Protein AF-A0A0D7X291-F1 (afdb_monomer_lite)

Radius of gyration: 13.65 Å; chains: 1; bounding box: 26×39×31 Å

Secondary structure (DSSP, 8-state):
-------PSPSEEEETTEEEE-GGGHHHHHHHHHHHHT--SSHHHHHHHHHHHHH-PPP-

Structure (mmCIF, N/CA/C/O backbone):
data_AF-A0A0D7X291-F1
#
_entry.id   AF-A0A0D7X291-F1
#
loop_
_atom_site.group_PDB
_atom_site.id
_atom_site.type_symbol
_atom_site.label_atom_id
_atom_site.label_alt_id
_atom_site.label_comp_id
_atom_site.label_asym_id
_atom_site.label_entity_id
_atom_site.label_seq_id
_atom_site.pdbx_PDB_ins_code
_atom_site.Cartn_x
_atom_site.Cartn_y
_atom_site.Cartn_z
_atom_site.occupancy
_atom_site.B_iso_or_equiv
_atom_site.auth_seq_id
_atom_site.auth_comp_id
_atom_site.auth_asym_id
_atom_site.auth_atom_id
_atom_site.pdbx_PDB_model_num
ATOM 1 N N . MET A 1 1 ? 6.970 32.452 -11.371 1.00 40.69 1 MET A N 1
ATOM 2 C CA . MET A 1 1 ? 7.895 31.320 -11.586 1.00 40.69 1 MET A CA 1
ATOM 3 C C . MET A 1 1 ? 7.259 30.097 -10.948 1.00 40.69 1 MET A C 1
ATOM 5 O O . MET A 1 1 ? 7.361 29.939 -9.743 1.00 40.69 1 MET A O 1
ATOM 9 N N . GLY A 1 2 ? 6.490 29.320 -11.713 1.00 45.66 2 GLY A N 1
ATOM 10 C CA . GLY A 1 2 ? 5.942 28.055 -11.224 1.00 45.66 2 GLY A CA 1
ATOM 11 C C . GLY A 1 2 ? 7.012 26.988 -11.393 1.00 45.66 2 GLY A C 1
ATOM 12 O O . GLY A 1 2 ? 7.440 26.738 -12.518 1.00 45.66 2 GLY A O 1
ATOM 13 N N . SER A 1 3 ? 7.501 26.420 -10.296 1.00 50.22 3 SER A N 1
ATOM 14 C CA . SER A 1 3 ? 8.336 25.228 -10.355 1.00 50.22 3 SER A CA 1
ATOM 15 C C . SER A 1 3 ? 7.504 24.115 -10.985 1.00 50.22 3 SER A C 1
ATOM 17 O O . SER A 1 3 ? 6.563 23.610 -10.380 1.00 50.22 3 SER A O 1
ATOM 19 N N . ASN A 1 4 ? 7.844 23.738 -12.219 1.00 49.59 4 ASN A N 1
ATOM 20 C CA . ASN A 1 4 ? 7.456 22.446 -12.766 1.00 49.59 4 ASN A CA 1
ATOM 21 C C . ASN A 1 4 ? 8.096 21.401 -11.842 1.00 49.59 4 ASN A C 1
ATOM 23 O O . ASN A 1 4 ? 9.280 21.086 -11.982 1.00 49.59 4 ASN A O 1
ATOM 27 N N . MET A 1 5 ? 7.355 20.936 -10.831 1.00 48.00 5 MET A N 1
ATOM 28 C CA . MET A 1 5 ? 7.717 19.721 -10.117 1.00 48.00 5 MET A CA 1
ATOM 29 C C . MET A 1 5 ? 7.656 18.624 -11.166 1.00 48.00 5 MET A C 1
ATOM 31 O O . MET A 1 5 ? 6.576 18.194 -11.563 1.00 48.00 5 MET A 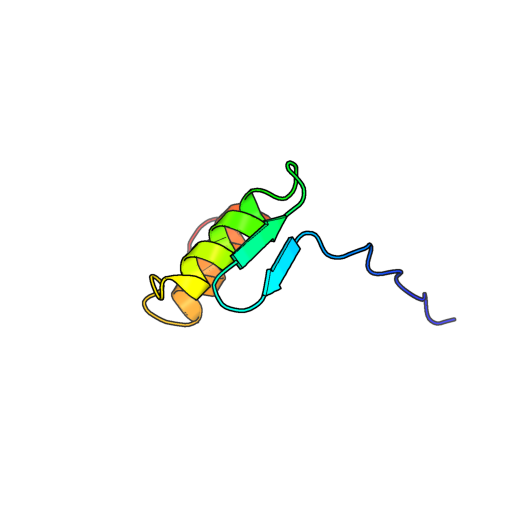O 1
ATOM 35 N N . TYR A 1 6 ? 8.818 18.215 -11.665 1.00 44.28 6 TYR A N 1
ATOM 36 C CA . TYR A 1 6 ? 8.939 16.930 -12.321 1.00 44.28 6 TYR A CA 1
ATOM 37 C C . TYR A 1 6 ? 8.499 15.896 -11.285 1.00 44.28 6 TYR A C 1
ATOM 39 O O . TYR A 1 6 ? 9.281 15.525 -10.409 1.00 44.28 6 TYR A O 1
ATOM 47 N N . SER A 1 7 ? 7.231 15.479 -11.332 1.00 61.06 7 SER A N 1
ATOM 48 C CA . SER A 1 7 ? 6.836 14.237 -10.693 1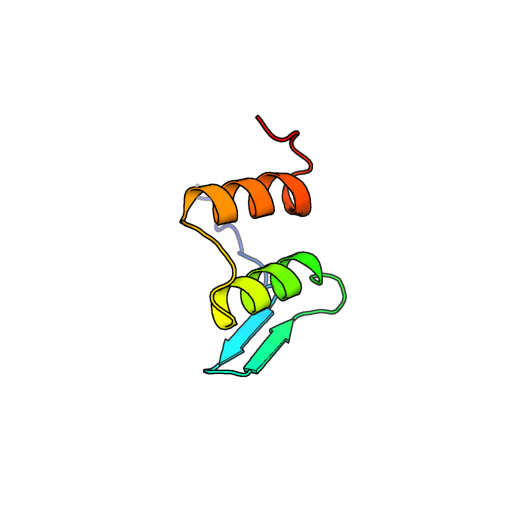.00 61.06 7 SER A CA 1
ATOM 49 C C . SER A 1 7 ? 7.695 13.182 -11.370 1.00 61.06 7 SER A C 1
ATOM 51 O O . SER A 1 7 ? 7.627 12.972 -12.583 1.00 61.06 7 SER A O 1
ATOM 53 N N . GLY A 1 8 ? 8.637 12.619 -10.613 1.00 62.97 8 GLY A N 1
ATOM 54 C CA . GLY A 1 8 ? 9.464 11.537 -11.118 1.00 62.97 8 GLY A CA 1
ATOM 55 C C . GLY A 1 8 ? 8.576 10.435 -11.708 1.00 62.97 8 GLY A C 1
ATOM 56 O O . GLY A 1 8 ? 7.388 10.353 -11.383 1.00 62.97 8 GLY A O 1
ATOM 57 N N . PRO A 1 9 ? 9.127 9.578 -12.581 1.00 69.19 9 PRO A N 1
ATOM 58 C CA . PRO A 1 9 ? 8.363 8.476 -13.143 1.00 69.19 9 PRO A CA 1
ATOM 59 C C . PRO A 1 9 ? 7.703 7.676 -12.011 1.00 69.19 9 PRO A C 1
ATOM 61 O O . PRO A 1 9 ? 8.382 7.419 -11.005 1.00 69.19 9 PRO A O 1
ATOM 64 N N . PRO A 1 10 ? 6.423 7.292 -12.169 1.00 78.62 10 PRO A N 1
ATOM 65 C CA . PRO A 1 10 ? 5.628 6.700 -11.103 1.00 78.62 10 PRO A CA 1
ATOM 66 C C . PRO A 1 10 ? 6.345 5.508 -10.464 1.00 78.62 10 PRO A C 1
ATOM 68 O O . PRO A 1 10 ? 7.073 4.755 -11.118 1.00 78.62 10 PRO A O 1
ATOM 71 N N . ASN A 1 11 ? 6.163 5.363 -9.154 1.00 85.94 11 ASN A N 1
ATOM 72 C CA . ASN A 1 11 ? 6.806 4.323 -8.352 1.00 85.94 11 ASN A CA 1
ATOM 73 C C . ASN A 1 11 ? 6.292 2.907 -8.677 1.00 85.94 11 ASN A C 1
ATOM 75 O O . ASN A 1 11 ? 7.021 1.932 -8.480 1.00 85.94 11 ASN A O 1
ATOM 79 N N . GLY A 1 12 ? 5.089 2.806 -9.245 1.00 89.31 12 GLY A N 1
ATOM 80 C CA . GLY A 1 12 ? 4.501 1.576 -9.758 1.00 89.31 12 GLY A CA 1
ATOM 81 C C . GLY A 1 12 ? 3.364 1.836 -10.744 1.00 89.31 12 GLY A C 1
ATOM 82 O O . GLY A 1 12 ? 2.938 2.974 -10.938 1.00 89.31 12 GLY A O 1
ATOM 83 N N . VAL A 1 13 ? 2.914 0.770 -11.400 1.00 93.19 13 VAL A N 1
ATOM 84 C CA . VAL A 1 13 ? 1.849 0.760 -12.406 1.00 93.19 13 VAL A CA 1
ATOM 85 C C . VAL A 1 13 ? 0.931 -0.424 -12.127 1.00 93.19 13 VAL A C 1
ATOM 87 O O . VAL A 1 13 ? 1.406 -1.544 -11.923 1.00 93.19 13 VAL A O 1
ATOM 90 N N . ARG A 1 14 ? -0.380 -0.180 -12.178 1.00 93.31 14 ARG A N 1
ATOM 91 C CA . ARG A 1 14 ? -1.411 -1.218 -12.205 1.00 93.31 14 ARG A CA 1
ATOM 92 C C . ARG A 1 14 ? -2.064 -1.262 -13.584 1.00 93.31 14 ARG A C 1
ATOM 94 O O . ARG A 1 14 ? -2.620 -0.260 -14.024 1.00 93.31 14 ARG A O 1
ATOM 101 N N . ASP A 1 15 ? -2.054 -2.428 -14.220 1.00 95.00 15 ASP A N 1
ATOM 102 C CA . ASP A 1 15 ? -2.903 -2.741 -15.373 1.00 95.00 15 ASP A CA 1
ATOM 103 C C . ASP A 1 15 ? -3.803 -3.928 -15.017 1.00 95.00 15 ASP A C 1
ATOM 105 O O . ASP A 1 15 ? -3.337 -5.056 -14.845 1.00 95.00 15 ASP A O 1
ATOM 109 N N . ARG A 1 16 ? -5.110 -3.669 -14.897 1.00 93.62 16 ARG A N 1
ATOM 110 C CA . ARG A 1 16 ? -6.119 -4.654 -14.477 1.00 93.62 16 ARG A CA 1
ATOM 111 C C . ARG A 1 16 ? -5.704 -5.348 -13.173 1.00 93.62 16 ARG A C 1
ATOM 113 O O . ARG A 1 16 ? -5.687 -4.703 -12.132 1.00 93.62 16 ARG A O 1
ATOM 120 N N . GLN A 1 17 ? -5.380 -6.640 -13.238 1.00 95.69 17 GLN A N 1
ATOM 121 C CA . GLN A 1 17 ? -4.992 -7.469 -12.091 1.00 95.69 17 GLN A CA 1
ATOM 122 C C . GLN A 1 17 ? -3.472 -7.624 -11.941 1.00 95.69 17 GLN A C 1
ATOM 124 O O . GLN A 1 17 ? -3.006 -8.452 -11.166 1.00 95.69 17 GLN A O 1
ATOM 129 N N . ILE A 1 18 ? -2.684 -6.861 -12.700 1.00 96.50 18 ILE A N 1
ATOM 130 C CA . ILE A 1 18 ? -1.226 -6.889 -12.639 1.00 96.50 18 ILE A CA 1
ATOM 131 C C . ILE A 1 18 ? -0.750 -5.587 -12.006 1.00 96.50 18 ILE A C 1
ATOM 133 O O . ILE A 1 18 ? -0.986 -4.505 -12.543 1.00 96.50 18 ILE A O 1
ATOM 137 N N . VAL A 1 19 ? -0.045 -5.700 -10.882 1.00 96.62 19 VAL A N 1
ATOM 138 C CA . VAL A 1 19 ? 0.663 -4.589 -10.237 1.00 96.62 19 VAL A CA 1
ATOM 139 C C . VAL A 1 19 ? 2.161 -4.797 -10.444 1.00 96.62 19 VAL A C 1
ATOM 141 O O . VAL A 1 19 ? 2.685 -5.886 -10.225 1.00 96.62 19 VAL A O 1
ATOM 144 N N . THR A 1 20 ? 2.859 -3.747 -10.863 1.00 96.19 20 THR A N 1
ATOM 145 C CA . THR A 1 20 ? 4.322 -3.712 -10.968 1.00 96.19 20 THR A CA 1
ATOM 146 C C . THR A 1 20 ? 4.849 -2.469 -10.269 1.00 96.19 20 THR A C 1
ATOM 148 O O . THR A 1 20 ? 4.192 -1.432 -10.264 1.00 96.19 20 THR A O 1
ATOM 151 N N . ALA A 1 21 ? 6.032 -2.552 -9.671 1.00 96.00 21 ALA A N 1
ATOM 152 C CA . ALA A 1 21 ? 6.666 -1.423 -9.005 1.00 96.00 21 ALA A CA 1
ATOM 153 C C . ALA A 1 21 ? 8.185 -1.554 -9.060 1.00 96.00 21 ALA A C 1
ATOM 155 O O . ALA A 1 21 ? 8.724 -2.646 -9.261 1.00 96.00 21 ALA A O 1
ATOM 156 N N . LYS A 1 22 ? 8.888 -0.439 -8.858 1.00 94.44 22 LYS A N 1
ATOM 157 C CA . LYS A 1 22 ? 10.329 -0.494 -8.587 1.00 94.44 22 LYS A CA 1
ATOM 158 C C . LYS A 1 22 ? 10.553 -1.237 -7.268 1.00 94.44 22 LYS A C 1
ATOM 160 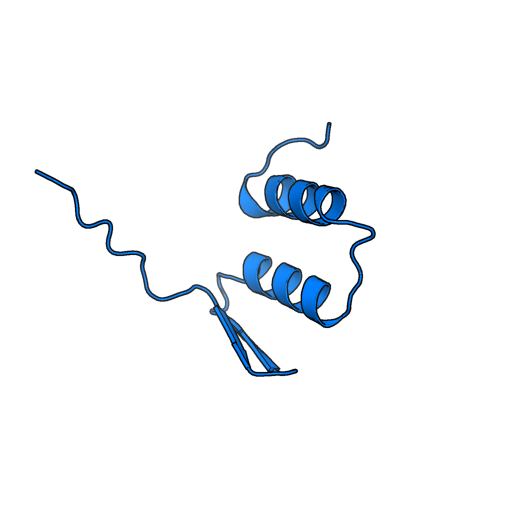O O . LYS A 1 22 ? 9.765 -1.096 -6.339 1.00 94.44 22 LYS A O 1
ATOM 165 N N . ALA A 1 23 ? 11.658 -1.972 -7.151 1.00 92.31 23 ALA A N 1
ATOM 166 C CA . ALA A 1 23 ? 11.956 -2.739 -5.936 1.00 92.31 23 ALA A CA 1
ATOM 167 C C . ALA A 1 23 ? 12.019 -1.861 -4.670 1.00 92.31 23 ALA A C 1
ATOM 169 O O . ALA A 1 23 ? 11.595 -2.276 -3.597 1.00 92.31 23 ALA A O 1
ATOM 170 N N . ASN A 1 24 ? 12.498 -0.620 -4.798 1.00 94.31 24 ASN A N 1
ATOM 171 C CA . ASN A 1 24 ? 12.542 0.342 -3.696 1.00 94.31 24 ASN A CA 1
ATOM 172 C C . ASN A 1 24 ? 11.184 1.004 -3.382 1.00 94.31 24 ASN A C 1
ATOM 174 O O . ASN A 1 24 ? 11.093 1.739 -2.408 1.00 94.31 24 ASN A O 1
ATOM 178 N N . ALA A 1 25 ? 10.143 0.738 -4.171 1.00 94.75 25 ALA A N 1
ATOM 179 C CA . ALA A 1 25 ? 8.777 1.219 -3.977 1.00 94.75 25 ALA A CA 1
ATOM 180 C C . ALA A 1 25 ? 7.853 0.116 -3.423 1.00 94.75 25 ALA A C 1
ATOM 182 O O . ALA A 1 25 ? 6.668 0.045 -3.745 1.00 94.75 25 ALA A O 1
ATOM 183 N N . TYR A 1 26 ? 8.395 -0.780 -2.597 1.00 94.62 26 TYR A N 1
ATOM 184 C CA . TYR A 1 26 ? 7.664 -1.926 -2.047 1.00 94.62 26 TYR A CA 1
ATOM 185 C C . TYR A 1 26 ? 6.440 -1.523 -1.204 1.00 94.62 26 TYR A C 1
ATOM 187 O O . TYR A 1 26 ? 5.462 -2.265 -1.163 1.00 94.62 26 TYR A O 1
ATOM 195 N N . VAL A 1 27 ? 6.459 -0.341 -0.575 1.00 95.88 27 VAL A N 1
ATOM 196 C CA . VAL A 1 27 ? 5.300 0.198 0.158 1.00 95.88 27 VAL A CA 1
ATOM 197 C C . VAL A 1 27 ? 4.168 0.570 -0.802 1.00 95.88 27 VAL A C 1
ATOM 199 O O . VAL A 1 27 ? 3.036 0.139 -0.605 1.00 95.88 27 VAL A O 1
ATOM 202 N N . ASP A 1 28 ? 4.472 1.312 -1.876 1.00 95.00 28 ASP A N 1
ATOM 203 C CA . ASP A 1 28 ? 3.502 1.621 -2.939 1.00 95.00 28 ASP A CA 1
ATOM 204 C C . ASP A 1 28 ? 2.901 0.337 -3.529 1.00 95.00 28 ASP A C 1
ATOM 206 O O . ASP A 1 28 ? 1.693 0.246 -3.738 1.00 95.00 28 ASP A O 1
ATOM 210 N N . PHE A 1 29 ? 3.748 -0.670 -3.757 1.00 96.38 29 PHE A N 1
ATOM 211 C CA . PHE A 1 29 ? 3.337 -1.974 -4.266 1.00 96.38 29 PHE A CA 1
ATOM 212 C C . PHE A 1 29 ? 2.355 -2.689 -3.331 1.00 96.38 29 PHE A C 1
ATOM 214 O O . PHE A 1 29 ? 1.311 -3.151 -3.785 1.00 96.38 29 PHE A O 1
ATOM 221 N N . GLY A 1 30 ? 2.668 -2.756 -2.033 1.00 96.94 30 GLY A N 1
ATOM 222 C CA . GLY A 1 30 ? 1.800 -3.385 -1.037 1.00 96.94 30 GLY A CA 1
ATOM 223 C C . GLY A 1 30 ? 0.431 -2.709 -0.943 1.00 96.94 30 GLY A C 1
ATOM 224 O O . GLY A 1 30 ? -0.588 -3.393 -0.931 1.00 96.94 30 GLY A O 1
ATOM 225 N N . ILE A 1 31 ? 0.401 -1.374 -0.968 1.00 96.69 31 ILE A N 1
ATOM 226 C CA . ILE A 1 31 ? -0.845 -0.597 -0.928 1.00 96.69 31 ILE A CA 1
ATOM 227 C C . ILE A 1 31 ? -1.703 -0.861 -2.174 1.00 96.69 31 ILE A C 1
ATOM 229 O O . ILE A 1 31 ? -2.909 -1.078 -2.067 1.00 96.69 31 ILE A O 1
ATOM 233 N N . GLU A 1 32 ? -1.105 -0.879 -3.368 1.00 96.69 32 GLU A N 1
ATOM 234 C CA . GLU A 1 32 ? -1.851 -1.171 -4.598 1.00 96.69 32 GLU A CA 1
ATOM 235 C C . GLU A 1 32 ? -2.367 -2.614 -4.656 1.00 96.69 32 GLU A C 1
ATOM 237 O O . GLU A 1 32 ? -3.466 -2.840 -5.166 1.00 96.69 32 GLU A O 1
ATOM 242 N N . LEU A 1 33 ? -1.632 -3.582 -4.097 1.00 97.31 33 LEU A N 1
ATOM 243 C CA . LEU A 1 33 ? -2.146 -4.942 -3.918 1.00 97.31 33 LEU A CA 1
ATOM 244 C C . LEU A 1 33 ? -3.341 -4.973 -2.963 1.00 97.31 33 LEU A C 1
ATOM 246 O O . LEU A 1 33 ? -4.338 -5.614 -3.283 1.00 97.31 33 LEU A O 1
ATOM 250 N N . GLY A 1 34 ? -3.277 -4.251 -1.841 1.00 97.00 34 GLY A N 1
ATOM 251 C CA . GLY A 1 34 ? -4.395 -4.150 -0.902 1.00 97.00 34 GLY A CA 1
ATOM 252 C C . GLY A 1 34 ? -5.658 -3.590 -1.559 1.00 97.00 34 GLY A C 1
ATOM 253 O O . GLY A 1 34 ? -6.732 -4.171 -1.425 1.00 97.00 34 GLY A O 1
ATOM 254 N N . LYS A 1 35 ? -5.518 -2.531 -2.369 1.00 96.19 35 LYS A N 1
ATOM 255 C CA . LYS A 1 35 ? -6.630 -1.967 -3.155 1.00 96.19 35 LYS A CA 1
ATOM 256 C C . LYS A 1 35 ? -7.165 -2.953 -4.191 1.00 96.19 35 LYS A C 1
ATOM 258 O O . LYS A 1 35 ? -8.367 -3.023 -4.404 1.00 96.19 35 LYS A O 1
ATOM 263 N N . LEU A 1 36 ? -6.279 -3.684 -4.873 1.00 97.19 36 LEU A N 1
ATOM 264 C CA . LEU A 1 36 ? -6.673 -4.682 -5.872 1.00 97.19 36 LEU A CA 1
ATOM 265 C C . LEU A 1 36 ? -7.442 -5.851 -5.240 1.00 97.19 36 LEU A C 1
ATOM 267 O O . LEU A 1 36 ? -8.342 -6.398 -5.873 1.00 97.19 36 LEU A O 1
ATOM 271 N N . MET A 1 37 ? -7.065 -6.238 -4.023 1.00 97.25 37 MET A N 1
ATOM 272 C CA . MET A 1 37 ? -7.668 -7.337 -3.269 1.00 97.25 37 MET A CA 1
ATOM 273 C C . MET A 1 37 ? -8.860 -6.908 -2.403 1.00 97.25 37 MET A C 1
ATOM 275 O O . MET A 1 37 ? -9.462 -7.774 -1.777 1.00 97.25 37 MET A O 1
ATOM 279 N N . ASP A 1 38 ? -9.192 -5.613 -2.386 1.00 96.75 38 ASP A N 1
ATOM 280 C CA . ASP A 1 38 ? -10.298 -5.029 -1.617 1.00 96.75 38 ASP A CA 1
ATOM 281 C C . ASP A 1 38 ? -10.229 -5.365 -0.113 1.00 96.75 38 ASP A C 1
ATOM 283 O O . ASP A 1 38 ? -11.199 -5.814 0.491 1.00 96.75 38 ASP A O 1
ATOM 287 N N . ILE A 1 39 ? -9.037 -5.217 0.487 1.00 97.81 39 ILE A N 1
ATOM 288 C CA . ILE A 1 39 ? -8.795 -5.595 1.898 1.00 97.81 39 ILE A CA 1
ATOM 289 C C . ILE A 1 39 ? -9.106 -4.486 2.906 1.00 97.81 39 ILE A C 1
ATOM 291 O O . ILE A 1 39 ? -9.118 -4.763 4.101 1.00 97.81 39 ILE A O 1
ATOM 295 N N . TYR A 1 40 ? -9.272 -3.250 2.437 1.00 97.88 40 TYR A N 1
ATOM 296 C CA . TYR A 1 40 ? -9.477 -2.090 3.300 1.00 97.88 40 TYR A CA 1
A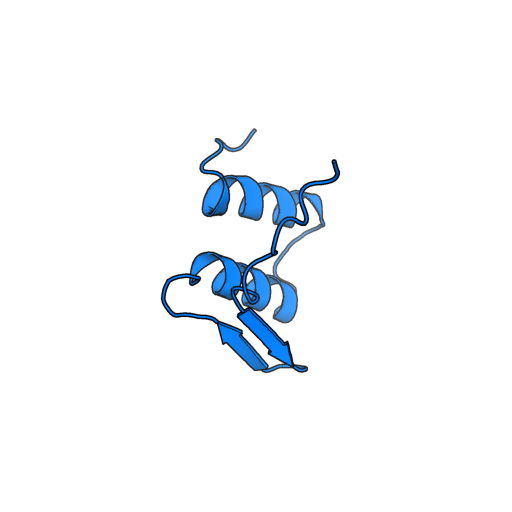TOM 297 C C . TYR A 1 40 ? -10.953 -1.951 3.646 1.00 97.88 40 TYR A C 1
ATOM 299 O O . TYR A 1 40 ? -11.808 -2.050 2.767 1.00 97.88 40 TYR A O 1
ATOM 307 N N . GLU A 1 41 ? -11.256 -1.687 4.914 1.00 97.19 41 GLU A N 1
ATOM 308 C CA . GLU A 1 41 ? -12.646 -1.582 5.371 1.00 97.19 41 GLU A CA 1
ATOM 309 C C . GLU A 1 41 ? -13.360 -0.364 4.772 1.00 97.19 41 GLU A C 1
ATOM 311 O O . GLU A 1 41 ? -14.565 -0.391 4.511 1.00 97.19 41 GLU A O 1
ATOM 316 N N . ASN A 1 42 ? -12.619 0.730 4.591 1.00 97.12 42 ASN A N 1
ATOM 317 C CA . ASN A 1 42 ? -13.092 2.002 4.061 1.00 97.12 42 ASN A CA 1
ATOM 318 C C . ASN A 1 42 ? -11.897 2.892 3.655 1.00 97.12 42 ASN A C 1
ATOM 320 O O . ASN A 1 42 ? -10.737 2.489 3.730 1.00 97.12 42 ASN A O 1
ATOM 324 N N . GLU A 1 43 ? -12.183 4.114 3.203 1.00 96.31 43 GLU A N 1
ATOM 325 C CA . GLU A 1 43 ? -11.154 5.074 2.782 1.00 96.31 43 GLU A CA 1
ATOM 326 C C . GLU A 1 43 ? -10.237 5.512 3.933 1.00 96.31 43 GLU A C 1
ATOM 328 O O . GLU A 1 43 ? -9.037 5.663 3.718 1.00 96.31 43 GLU A O 1
ATOM 333 N N . GLN A 1 44 ? -10.761 5.633 5.156 1.00 96.81 44 GLN A N 1
ATOM 334 C CA . GLN A 1 44 ? -9.969 6.029 6.320 1.00 96.81 44 GLN A CA 1
ATOM 335 C C . GLN A 1 44 ? -8.929 4.958 6.694 1.00 96.81 44 GLN A C 1
ATOM 337 O O . GLN A 1 44 ? -7.782 5.296 6.966 1.00 96.81 44 GLN A O 1
ATOM 342 N N . ASP A 1 45 ? -9.281 3.673 6.627 1.00 97.31 45 ASP A N 1
ATOM 343 C CA . ASP A 1 45 ? -8.345 2.556 6.856 1.00 97.31 45 ASP A CA 1
ATOM 344 C C . ASP A 1 45 ? -7.184 2.547 5.830 1.00 97.31 45 ASP A C 1
ATOM 346 O O . ASP A 1 45 ? -6.001 2.370 6.158 1.00 97.31 45 ASP A O 1
ATOM 350 N N . LEU A 1 46 ? -7.493 2.850 4.564 1.00 97.38 46 LEU A N 1
ATOM 351 C CA . LEU A 1 46 ? -6.474 3.054 3.532 1.00 97.38 46 LEU A CA 1
ATOM 352 C C . LEU A 1 46 ? -5.575 4.266 3.844 1.00 97.38 46 LEU A C 1
ATOM 354 O O . LEU A 1 46 ? -4.356 4.186 3.657 1.00 97.38 46 LEU A O 1
ATOM 358 N N . GLU A 1 47 ? -6.150 5.384 4.286 1.00 96.56 47 GLU A N 1
ATOM 359 C CA . GLU A 1 47 ? -5.400 6.591 4.650 1.00 96.56 47 GLU A CA 1
ATOM 360 C C . GLU A 1 47 ? -4.467 6.347 5.840 1.00 96.56 47 GLU A C 1
ATOM 362 O O . GLU A 1 47 ? -3.288 6.688 5.761 1.00 96.56 47 GLU A O 1
ATOM 367 N N . GLU A 1 48 ? -4.938 5.678 6.890 1.00 96.19 48 GLU A N 1
ATOM 368 C CA . GLU A 1 48 ? -4.131 5.303 8.056 1.00 96.19 48 GLU A CA 1
ATOM 369 C C . GLU A 1 48 ? -2.955 4.401 7.658 1.00 96.19 48 GLU A C 1
ATOM 371 O O . GLU A 1 48 ? -1.811 4.634 8.063 1.00 96.19 48 GLU A O 1
ATOM 376 N N . THR A 1 49 ? -3.200 3.429 6.772 1.00 96.25 49 THR A N 1
ATOM 377 C CA . THR A 1 49 ? -2.147 2.584 6.193 1.00 96.25 49 THR A CA 1
ATOM 378 C C . THR A 1 49 ? -1.106 3.418 5.437 1.00 96.25 49 THR A C 1
ATOM 380 O O . THR A 1 49 ? 0.103 3.201 5.582 1.00 96.25 49 THR A O 1
ATOM 383 N N . ILE A 1 50 ? -1.545 4.382 4.623 1.00 96.12 50 ILE A N 1
ATOM 384 C CA . ILE A 1 50 ? -0.651 5.283 3.885 1.00 96.12 50 ILE A CA 1
ATOM 385 C C . ILE A 1 50 ? 0.175 6.132 4.857 1.00 96.12 50 ILE A C 1
ATOM 387 O O . ILE A 1 50 ? 1.403 6.163 4.731 1.00 96.12 50 ILE A O 1
ATOM 391 N N . SER A 1 51 ? -0.460 6.781 5.831 1.00 96.12 51 SER A N 1
ATOM 392 C CA . SER A 1 51 ? 0.212 7.628 6.820 1.00 96.12 51 SER A CA 1
ATOM 393 C C . SER A 1 51 ? 1.256 6.852 7.617 1.00 96.12 51 SER A C 1
ATOM 395 O O . SER A 1 51 ? 2.400 7.298 7.744 1.00 96.12 51 SER A O 1
ATOM 397 N N . PHE A 1 52 ? 0.926 5.636 8.048 1.00 96.56 52 PHE A N 1
ATOM 398 C CA . PHE A 1 52 ? 1.854 4.801 8.798 1.00 96.56 52 PHE A CA 1
ATOM 399 C C . PHE A 1 52 ? 3.049 4.336 7.950 1.00 96.56 52 PHE A C 1
ATOM 401 O O . PHE A 1 52 ? 4.202 4.549 8.327 1.00 96.56 52 PHE A O 1
ATOM 408 N N . PHE A 1 53 ? 2.815 3.723 6.784 1.00 95.75 53 PHE A N 1
ATOM 409 C CA . PHE A 1 53 ? 3.899 3.087 6.022 1.00 95.75 53 PHE A CA 1
ATOM 410 C C . PHE A 1 53 ? 4.676 4.033 5.104 1.00 95.75 53 PHE A C 1
ATOM 412 O O . PHE A 1 53 ? 5.861 3.793 4.862 1.00 95.75 53 PHE A O 1
ATOM 419 N N . LYS A 1 54 ? 4.041 5.076 4.551 1.00 92.69 54 LYS A N 1
ATOM 420 C CA . LYS A 1 54 ? 4.732 6.048 3.684 1.00 92.69 54 LYS A CA 1
ATOM 421 C C . LYS A 1 54 ? 5.278 7.241 4.446 1.00 92.69 54 LYS A C 1
ATOM 423 O O . LYS A 1 54 ? 6.346 7.736 4.087 1.00 92.69 54 LYS A O 1
ATOM 428 N N . HIS A 1 55 ? 4.528 7.730 5.428 1.00 94.31 55 HIS A N 1
ATOM 429 C CA . HIS A 1 55 ? 4.843 8.981 6.115 1.00 94.31 55 HIS A CA 1
ATOM 430 C C . HIS A 1 55 ? 5.426 8.764 7.515 1.00 94.31 55 HIS A C 1
ATOM 432 O O . HIS A 1 55 ? 5.959 9.710 8.088 1.00 94.31 55 HIS A O 1
ATOM 438 N N . PHE A 1 56 ? 5.442 7.518 8.009 1.00 94.19 56 PHE A N 1
ATOM 439 C CA . PHE A 1 56 ? 5.949 7.153 9.337 1.00 94.19 56 PHE A CA 1
ATOM 440 C C . PHE A 1 56 ? 5.247 7.921 10.463 1.00 94.19 56 PHE A C 1
ATOM 442 O O . PHE A 1 56 ? 5.845 8.222 11.498 1.00 94.19 56 PHE A O 1
ATOM 449 N N . GLU A 1 57 ? 3.975 8.249 10.246 1.00 95.19 57 GLU A N 1
ATOM 450 C CA . GLU A 1 57 ? 3.134 8.919 11.226 1.00 95.19 57 GLU A CA 1
ATOM 451 C C . GLU A 1 57 ? 2.516 7.884 12.184 1.00 95.19 57 GLU A C 1
ATOM 453 O O . GLU A 1 57 ? 2.188 6.769 11.765 1.00 95.19 57 GLU A O 1
ATOM 458 N N . PRO A 1 58 ? 2.380 8.205 13.482 1.00 87.19 58 PRO A N 1
ATOM 459 C CA . PRO A 1 58 ? 1.690 7.336 14.425 1.00 87.19 58 PRO A CA 1
ATOM 460 C C . PRO A 1 58 ? 0.194 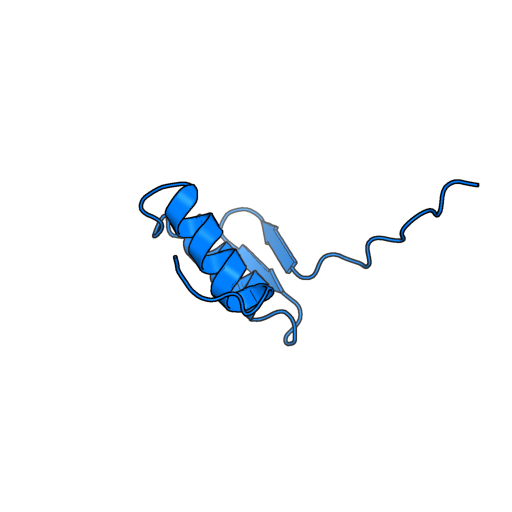7.238 14.094 1.00 87.19 58 PRO A C 1
ATOM 462 O O . PRO A 1 58 ? -0.410 8.202 13.628 1.00 87.19 58 PRO A O 1
ATOM 465 N N . LEU A 1 59 ? -0.394 6.069 14.364 1.00 79.38 59 LEU A N 1
ATOM 466 C CA . LEU A 1 59 ? -1.841 5.859 14.271 1.00 79.38 59 LEU A CA 1
ATOM 467 C C . LEU A 1 59 ? -2.545 6.672 15.369 1.00 79.38 59 LEU A C 1
ATOM 469 O O . LEU A 1 59 ? -2.051 6.721 16.501 1.00 79.38 59 LEU A O 1
ATOM 473 N N . ASN A 1 60 ? -3.662 7.309 15.017 1.00 66.44 60 ASN A N 1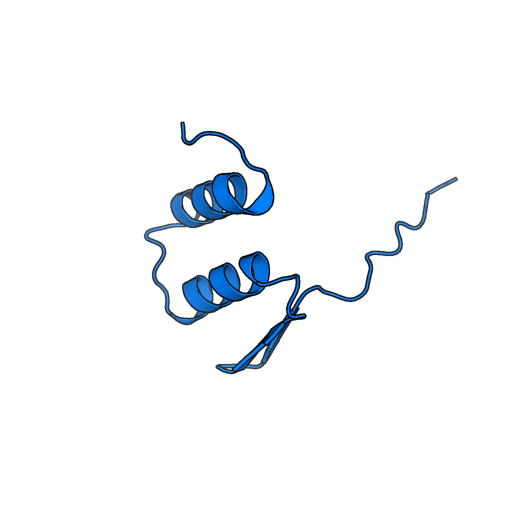
ATOM 474 C CA . ASN A 1 60 ? -4.459 8.145 15.921 1.00 66.44 60 ASN A CA 1
ATOM 475 C C . ASN A 1 60 ? -5.597 7.360 16.573 1.00 66.44 60 ASN A C 1
ATOM 477 O O . ASN A 1 60 ? -6.158 6.471 15.901 1.00 66.44 60 ASN A O 1
#

pLDDT: mean 87.87, std 16.15, range [40.69, 97.88]

Sequence (60 aa):
MGSNMYSGPPNGVRDRQIVTAKANAYVDFGIELGKLMDIYENEQDLEETISFFKHFEPLN

Organism: NCBI:txid159743

Foldseek 3Di:
DDPPPPPDDDQWDDDLLDIGGDPVSVLVRVLVNCVNVVVAPDPVSSVQSCCCPVVVDDRD